Protein AF-A0A9P7YZN7-F1 (afdb_monomer_lite)

Radius of gyration: 17.31 Å; chains: 1; bounding box: 39×46×40 Å

Secondary structure (DSSP, 8-state):
-HHHHHHHHHT---------HHHHHHHHHHHS-TTS---TT----EEE-STT-EEE--HHHHHHHHHHHS-GGGTPPP-TTTT---SS-S----TTT--SSTHHHHHHHHHHTHHHHHHHHHHHTTT-SPPHHHHHHHHHHHHHHHH-HHHHHHHHHHH-HHHHHHHHHHHT-

Sequence (173 aa):
MGIHRALNFKGILYEPVKLSFPGMKPKCEELLDMAAPCADDTVPIIEFLGVNYKALNDLPAILNLFNARFTQNDGFRDLPGVGRSCAAECDRNDITELKGGEEAKVLEGLGSNREPLKQHMASEDDTEEPTYIDFRDAGMVKRIETSSAEKYKVLMDLYGDDIITELMQNVDK

pLDDT: mean 74.48, std 13.94, range [37.91, 93.38]

Structure (mmCIF, N/CA/C/O backbone):
data_AF-A0A9P7YZN7-F1
#
_entry.id   AF-A0A9P7YZN7-F1
#
loop_
_atom_site.group_PDB
_atom_site.id
_atom_site.type_symbol
_atom_site.label_atom_id
_atom_site.label_alt_id
_atom_site.label_comp_id
_atom_site.label_asym_id
_atom_site.label_entity_id
_atom_site.label_seq_id
_atom_site.pdbx_PDB_ins_code
_atom_site.Cartn_x
_atom_site.Cartn_y
_atom_site.Cartn_z
_atom_site.occupancy
_atom_site.B_iso_or_equiv
_atom_site.auth_seq_id
_atom_site.auth_comp_id
_atom_site.auth_asym_id
_atom_site.auth_atom_id
_atom_site.pdbx_PDB_model_num
ATOM 1 N N . MET A 1 1 ? 5.813 0.851 1.480 1.00 54.69 1 MET A N 1
ATOM 2 C CA . MET A 1 1 ? 5.347 0.496 2.843 1.00 54.69 1 MET A CA 1
ATOM 3 C C . MET A 1 1 ? 3.838 0.232 2.901 1.00 54.69 1 MET A C 1
ATOM 5 O O . MET A 1 1 ? 3.459 -0.757 3.513 1.00 54.69 1 MET A O 1
ATOM 9 N N . GLY A 1 2 ? 2.989 1.018 2.221 1.00 69.88 2 GLY A N 1
ATOM 10 C CA . GLY A 1 2 ? 1.526 0.819 2.244 1.00 69.88 2 GLY A CA 1
ATOM 11 C C . GLY A 1 2 ? 1.019 -0.543 1.741 1.00 69.88 2 GLY A C 1
ATOM 12 O O . GLY A 1 2 ? 0.110 -1.106 2.336 1.00 69.88 2 GLY A O 1
ATOM 13 N N . ILE A 1 3 ? 1.651 -1.143 0.721 1.00 80.56 3 ILE A N 1
ATOM 14 C CA . ILE A 1 3 ? 1.244 -2.470 0.208 1.00 80.56 3 ILE A CA 1
ATOM 15 C C . ILE A 1 3 ? 1.351 -3.584 1.259 1.00 80.56 3 ILE A C 1
ATOM 17 O O . ILE A 1 3 ? 0.452 -4.413 1.345 1.00 80.56 3 ILE A O 1
ATOM 21 N N . HIS A 1 4 ? 2.414 -3.612 2.071 1.00 83.88 4 HIS A N 1
ATOM 22 C CA . HIS A 1 4 ? 2.562 -4.642 3.108 1.00 83.88 4 HIS A CA 1
ATOM 23 C C . HIS A 1 4 ? 1.434 -4.570 4.137 1.00 83.88 4 HIS A C 1
ATOM 25 O O . HIS A 1 4 ? 0.909 -5.601 4.545 1.00 83.88 4 HIS A O 1
ATOM 31 N N . ARG A 1 5 ? 1.035 -3.351 4.521 1.00 83.00 5 ARG A N 1
ATOM 32 C CA . ARG A 1 5 ? -0.088 -3.139 5.438 1.00 83.00 5 ARG A CA 1
ATOM 33 C C . ARG A 1 5 ? -1.411 -3.581 4.809 1.00 83.00 5 ARG A C 1
ATOM 35 O O . ARG A 1 5 ? -2.154 -4.304 5.456 1.00 83.00 5 ARG A O 1
ATOM 42 N N . ALA A 1 6 ? -1.646 -3.259 3.535 1.00 84.19 6 ALA A N 1
ATOM 43 C CA . ALA A 1 6 ? -2.837 -3.708 2.810 1.00 84.19 6 ALA A CA 1
ATOM 44 C C . ALA A 1 6 ? -2.929 -5.246 2.700 1.00 84.19 6 ALA A C 1
ATOM 46 O O . ALA A 1 6 ? -3.999 -5.817 2.903 1.00 84.19 6 ALA A O 1
ATOM 47 N N . LEU A 1 7 ? -1.809 -5.926 2.427 1.00 89.00 7 LEU A N 1
ATOM 48 C CA . LEU A 1 7 ? -1.736 -7.393 2.409 1.00 89.00 7 LEU A CA 1
ATOM 49 C C . LEU A 1 7 ? -2.057 -7.993 3.785 1.00 89.00 7 LEU A C 1
ATOM 51 O O . LEU A 1 7 ? -2.879 -8.903 3.876 1.00 89.00 7 LEU A O 1
ATOM 55 N N . ASN A 1 8 ? -1.449 -7.450 4.846 1.00 89.31 8 ASN A N 1
ATOM 56 C CA . ASN A 1 8 ? -1.692 -7.889 6.220 1.00 89.31 8 ASN A CA 1
ATOM 57 C C . ASN A 1 8 ? -3.160 -7.690 6.625 1.00 89.31 8 ASN A C 1
ATOM 59 O O . ASN A 1 8 ? -3.766 -8.615 7.156 1.00 89.31 8 ASN A O 1
ATOM 63 N N . PHE A 1 9 ? -3.741 -6.522 6.333 1.00 87.56 9 PHE A N 1
ATOM 64 C CA . PHE A 1 9 ? -5.131 -6.204 6.661 1.00 87.56 9 PHE A CA 1
ATOM 65 C C . PHE A 1 9 ? -6.118 -7.155 5.982 1.00 87.56 9 PHE A C 1
ATOM 67 O O . PHE A 1 9 ? -7.012 -7.690 6.634 1.00 87.56 9 PHE A O 1
ATOM 74 N N . LYS A 1 10 ? -5.929 -7.435 4.685 1.00 90.12 10 LYS A N 1
ATOM 75 C CA . LYS A 1 10 ? -6.767 -8.415 3.983 1.00 90.12 10 LYS A CA 1
ATOM 76 C C . LYS A 1 10 ? -6.552 -9.849 4.481 1.00 90.12 10 LYS A C 1
ATOM 78 O O . LYS A 1 10 ? -7.393 -10.694 4.193 1.00 90.12 10 LYS A O 1
ATOM 83 N N . GLY A 1 11 ? -5.463 -10.132 5.201 1.00 90.19 11 GLY A N 1
ATOM 84 C CA . GLY A 1 11 ? -5.079 -11.482 5.621 1.00 90.19 11 GLY A CA 1
ATOM 85 C C . GLY A 1 11 ? -4.457 -12.311 4.493 1.00 90.19 11 GLY A C 1
ATOM 86 O O . GLY A 1 11 ? -4.528 -13.538 4.511 1.00 90.19 11 GLY A O 1
ATOM 87 N N . ILE A 1 12 ? -3.872 -11.659 3.485 1.00 91.56 12 ILE A N 1
ATOM 88 C CA . ILE A 1 12 ? -3.247 -12.333 2.343 1.00 91.56 12 ILE A CA 1
ATOM 89 C C . ILE A 1 12 ? -1.843 -12.788 2.746 1.00 91.56 12 ILE A C 1
ATOM 91 O O . ILE A 1 12 ? -1.033 -11.987 3.208 1.00 91.56 12 ILE A O 1
ATOM 95 N N . LEU A 1 13 ? -1.532 -14.067 2.532 1.00 91.56 13 LEU A N 1
ATOM 96 C CA . LEU A 1 13 ? -0.179 -14.592 2.712 1.00 91.56 13 LEU A CA 1
ATOM 97 C C . LEU A 1 13 ? 0.723 -14.146 1.558 1.00 91.56 13 LEU A C 1
ATOM 99 O O . LEU A 1 13 ? 0.352 -14.256 0.390 1.00 91.56 13 LEU A O 1
ATOM 103 N N . TYR A 1 14 ? 1.922 -13.675 1.883 1.00 93.06 14 TYR A N 1
ATOM 104 C CA . TYR A 1 14 ? 2.919 -13.257 0.903 1.00 93.06 14 TYR A CA 1
ATOM 105 C C . TYR A 1 14 ? 4.332 -13.519 1.415 1.00 93.06 14 TYR A C 1
ATOM 107 O O . TYR A 1 14 ? 4.572 -13.612 2.620 1.00 93.06 14 TYR A O 1
ATOM 115 N N . GLU A 1 15 ? 5.276 -13.577 0.481 1.00 93.38 15 GLU A N 1
ATOM 116 C CA . GLU A 1 15 ? 6.702 -13.664 0.769 1.00 93.38 15 GLU A CA 1
ATOM 117 C C . GLU A 1 15 ? 7.406 -12.386 0.282 1.00 93.38 15 GLU A C 1
ATOM 119 O O . GLU A 1 15 ? 7.384 -12.088 -0.915 1.00 93.38 15 GLU A O 1
ATOM 124 N N . PRO A 1 16 ? 8.010 -11.583 1.177 1.00 90.56 16 PRO A N 1
ATOM 125 C CA . PRO A 1 16 ? 8.740 -10.391 0.768 1.00 90.56 16 PRO A CA 1
ATOM 126 C C . PRO A 1 16 ? 10.117 -10.750 0.191 1.00 90.56 16 PRO A C 1
ATOM 128 O O . PRO A 1 16 ? 11.016 -11.175 0.917 1.00 90.56 16 PRO A O 1
ATOM 131 N N . VAL A 1 17 ? 10.321 -10.473 -1.098 1.00 89.81 17 VAL A N 1
ATOM 132 C CA . VAL A 1 17 ? 11.630 -10.589 -1.757 1.00 89.81 17 VAL A CA 1
ATOM 133 C C . VAL A 1 17 ? 12.316 -9.226 -1.777 1.00 89.81 17 VAL A C 1
ATOM 135 O O . VAL A 1 17 ? 11.805 -8.255 -2.332 1.00 89.81 17 VAL A O 1
ATOM 138 N N . LYS A 1 18 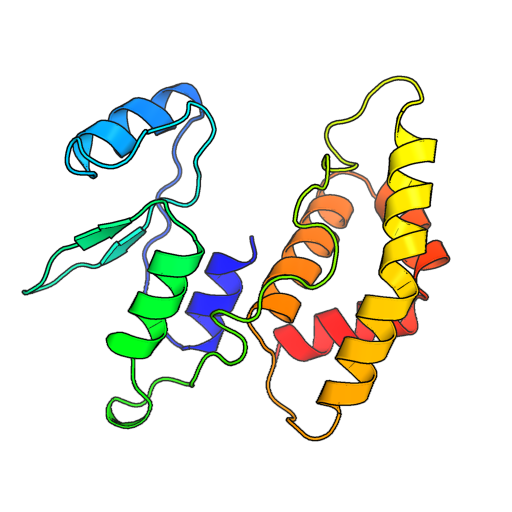? 13.499 -9.139 -1.161 1.00 87.12 18 LYS A N 1
ATOM 139 C CA . LYS A 1 18 ? 14.313 -7.918 -1.180 1.00 87.12 18 LYS A CA 1
ATOM 140 C C . LYS A 1 18 ? 15.160 -7.882 -2.446 1.00 87.12 18 LYS A C 1
ATOM 142 O O . LYS A 1 18 ? 15.984 -8.767 -2.659 1.00 87.12 18 LYS A O 1
ATOM 147 N N . LEU A 1 19 ? 15.000 -6.827 -3.238 1.00 82.75 19 LEU A N 1
ATOM 148 C CA . LEU A 1 19 ? 15.822 -6.556 -4.414 1.00 82.75 19 LEU A CA 1
ATOM 149 C C . LEU A 1 19 ? 16.757 -5.380 -4.137 1.00 82.75 19 LEU A C 1
ATOM 151 O O . LEU A 1 19 ? 16.380 -4.407 -3.483 1.00 82.75 19 LEU A O 1
ATOM 155 N N . SER A 1 20 ? 17.989 -5.469 -4.634 1.00 84.75 20 SER A N 1
ATOM 156 C CA . SER A 1 20 ? 18.873 -4.307 -4.703 1.00 84.75 20 SER A CA 1
ATOM 157 C C . SER A 1 20 ? 18.387 -3.366 -5.808 1.00 84.75 20 SER A C 1
ATOM 159 O O . SER A 1 20 ? 17.806 -3.834 -6.783 1.00 84.75 20 SER A O 1
ATOM 161 N N . PHE A 1 21 ? 18.661 -2.061 -5.700 1.00 80.62 21 PHE A N 1
ATOM 162 C CA . PHE A 1 21 ? 18.318 -1.094 -6.756 1.00 80.62 21 PHE A CA 1
ATOM 163 C C . PHE A 1 21 ? 18.780 -1.541 -8.158 1.00 80.62 21 PHE A C 1
ATOM 165 O O . PHE A 1 21 ? 17.944 -1.581 -9.057 1.00 80.62 21 PHE A O 1
ATOM 172 N N . PRO A 1 22 ? 20.033 -2.009 -8.363 1.00 84.50 22 PRO A N 1
ATOM 173 C CA . PRO A 1 22 ? 20.455 -2.518 -9.672 1.00 84.50 22 PRO A CA 1
ATOM 174 C C . PRO A 1 22 ? 19.698 -3.772 -10.138 1.00 84.50 22 PRO A C 1
ATOM 176 O O . PRO A 1 22 ? 19.661 -4.055 -11.330 1.00 84.50 22 PRO A O 1
ATOM 179 N N . GLY A 1 23 ? 19.128 -4.543 -9.209 1.00 84.19 23 GLY A N 1
ATOM 180 C CA . GLY A 1 23 ? 18.367 -5.758 -9.494 1.00 84.19 23 GLY A CA 1
ATOM 181 C C . GLY A 1 23 ? 16.872 -5.532 -9.728 1.00 84.19 23 GLY A C 1
ATOM 182 O O . GLY A 1 23 ? 16.200 -6.469 -10.150 1.00 84.19 23 GLY A O 1
ATOM 183 N N . MET A 1 24 ? 16.340 -4.326 -9.484 1.00 84.69 24 MET A N 1
ATOM 184 C CA . MET A 1 24 ? 14.906 -4.040 -9.637 1.00 84.69 24 MET A CA 1
ATOM 185 C C . MET A 1 24 ? 14.467 -4.120 -11.097 1.00 84.69 24 MET A C 1
ATOM 187 O O . MET A 1 24 ? 13.564 -4.888 -11.417 1.00 84.69 24 MET A O 1
ATOM 191 N N . LYS A 1 25 ? 15.132 -3.379 -11.989 1.00 83.06 25 LYS A N 1
ATOM 192 C CA . LYS A 1 25 ? 14.780 -3.349 -13.413 1.00 83.06 25 LYS A CA 1
ATOM 193 C C . LYS A 1 25 ? 14.901 -4.720 -14.089 1.00 83.06 25 LYS A C 1
ATOM 195 O O . LYS A 1 25 ? 13.908 -5.139 -14.675 1.00 83.06 25 LYS A O 1
ATOM 200 N N . PRO A 1 26 ? 16.019 -5.468 -13.959 1.00 87.06 26 PRO A N 1
ATOM 201 C CA . PRO A 1 26 ? 16.106 -6.800 -14.552 1.00 87.06 26 PRO A CA 1
ATOM 202 C C . PRO A 1 26 ? 14.996 -7.732 -14.064 1.00 87.06 26 PRO A C 1
ATOM 204 O O . PRO A 1 26 ? 14.437 -8.484 -14.853 1.00 87.06 26 PRO A O 1
ATOM 207 N N . LYS A 1 27 ? 14.637 -7.661 -12.774 1.00 86.69 27 LYS A N 1
ATOM 208 C CA . LYS A 1 27 ? 13.561 -8.490 -12.226 1.00 86.69 27 LYS A CA 1
ATOM 209 C C . LYS A 1 27 ? 12.181 -8.046 -12.711 1.00 86.69 27 LYS A C 1
ATOM 211 O O . LYS A 1 27 ? 11.330 -8.885 -12.969 1.00 86.69 27 LYS A O 1
ATOM 216 N N . CYS A 1 28 ? 11.960 -6.744 -12.857 1.00 85.94 28 CYS A N 1
ATOM 217 C CA . CYS A 1 28 ? 10.753 -6.192 -13.461 1.00 85.94 28 CYS A CA 1
ATOM 218 C C . CYS A 1 28 ? 10.580 -6.709 -14.898 1.00 85.94 28 CYS A C 1
ATOM 220 O O . CYS A 1 28 ? 9.536 -7.264 -15.222 1.00 85.94 28 CYS A O 1
ATOM 222 N N . GLU A 1 29 ? 11.628 -6.608 -15.718 1.00 85.81 29 GLU A N 1
ATOM 223 C CA . GLU A 1 29 ? 11.634 -7.056 -17.117 1.00 85.81 29 GLU A CA 1
ATOM 224 C C . GLU A 1 29 ? 11.506 -8.582 -17.256 1.00 85.81 29 GLU A C 1
ATOM 226 O O . GLU A 1 29 ? 10.952 -9.065 -18.238 1.00 85.81 29 GLU A O 1
ATOM 231 N N . GLU A 1 30 ? 12.003 -9.350 -16.282 1.00 87.44 30 GLU A N 1
ATOM 232 C CA . GLU A 1 30 ? 11.833 -10.808 -16.226 1.00 87.44 30 GLU A CA 1
ATOM 233 C C . GLU A 1 30 ? 10.372 -11.211 -15.976 1.00 87.44 30 GLU A C 1
ATOM 235 O O . GLU A 1 30 ? 9.892 -12.188 -16.547 1.00 87.44 30 GLU A O 1
ATOM 240 N N . LEU A 1 31 ? 9.684 -10.490 -15.087 1.00 87.00 31 LEU A N 1
ATOM 241 C CA . LEU A 1 31 ? 8.365 -10.873 -14.582 1.00 87.00 31 LEU A CA 1
ATOM 242 C C . LEU A 1 31 ? 7.205 -10.286 -15.390 1.00 87.00 31 LEU A C 1
ATOM 244 O O . LEU A 1 31 ? 6.133 -10.889 -15.461 1.00 87.00 31 LEU A O 1
ATOM 248 N N . LEU A 1 32 ? 7.380 -9.086 -15.940 1.00 84.25 32 LEU A N 1
ATOM 249 C CA . LEU A 1 32 ? 6.329 -8.360 -16.645 1.00 84.25 32 LEU A CA 1
ATOM 250 C C . LEU A 1 32 ? 6.462 -8.570 -18.149 1.00 84.25 32 LEU A C 1
ATOM 252 O O . LEU A 1 32 ? 7.528 -8.375 -18.729 1.00 84.25 32 LEU A O 1
ATOM 256 N N . ASP A 1 33 ? 5.348 -8.906 -18.800 1.00 69.19 33 ASP A N 1
ATOM 257 C CA . ASP A 1 33 ? 5.278 -8.873 -20.260 1.00 69.19 33 ASP A CA 1
ATOM 258 C C . ASP A 1 33 ? 5.602 -7.459 -20.772 1.00 69.19 33 ASP A C 1
ATOM 260 O O . ASP A 1 33 ? 5.226 -6.461 -20.151 1.00 69.19 33 ASP A O 1
ATOM 264 N N . MET A 1 34 ? 6.241 -7.379 -21.948 1.00 58.22 34 MET A N 1
ATOM 265 C CA . MET A 1 34 ? 6.830 -6.176 -22.580 1.00 58.22 34 MET A CA 1
ATOM 266 C C . MET A 1 34 ? 5.896 -4.952 -22.752 1.00 58.22 34 MET A C 1
ATOM 268 O O . MET A 1 34 ? 6.306 -3.931 -23.301 1.00 58.22 34 MET A O 1
ATOM 272 N N . ALA A 1 35 ? 4.633 -5.047 -22.337 1.00 56.88 35 ALA A N 1
ATOM 273 C CA . ALA A 1 35 ? 3.632 -3.990 -22.394 1.00 56.88 35 ALA A CA 1
ATOM 274 C C . ALA A 1 35 ? 3.712 -2.984 -21.229 1.00 56.88 35 ALA A C 1
ATOM 276 O O . ALA A 1 35 ? 3.163 -1.889 -21.358 1.00 56.88 35 ALA A O 1
ATOM 277 N N . ALA A 1 36 ? 4.369 -3.320 -20.111 1.00 60.81 36 ALA A N 1
ATOM 278 C CA . ALA A 1 36 ? 4.528 -2.410 -18.975 1.00 60.81 36 ALA A CA 1
ATOM 279 C C . ALA A 1 36 ? 5.963 -1.852 -18.925 1.00 60.81 36 ALA A C 1
ATOM 281 O O . ALA A 1 36 ? 6.909 -2.635 -18.830 1.00 60.81 36 ALA A O 1
ATOM 282 N N . PRO A 1 37 ? 6.170 -0.523 -18.985 1.00 67.81 37 PRO A N 1
ATOM 283 C CA . PRO A 1 37 ? 7.505 0.038 -18.839 1.00 67.81 37 PRO A CA 1
ATOM 284 C C . PRO A 1 37 ? 8.035 -0.229 -17.426 1.00 67.81 37 PRO A C 1
ATOM 286 O O . PRO A 1 37 ? 7.434 0.169 -16.428 1.00 67.81 37 PRO A O 1
ATOM 289 N N . CYS A 1 38 ? 9.183 -0.897 -17.356 1.00 72.44 38 CYS A N 1
ATOM 290 C CA . CYS A 1 38 ? 9.971 -1.036 -16.141 1.00 72.44 38 CYS A CA 1
ATOM 291 C C . CYS A 1 38 ? 10.852 0.201 -15.983 1.00 72.44 38 CYS A C 1
ATOM 293 O O . CYS A 1 38 ? 11.890 0.322 -16.639 1.00 72.44 38 CYS A O 1
ATOM 295 N N . ALA A 1 39 ? 10.415 1.142 -15.147 1.00 66.56 39 ALA A N 1
ATOM 296 C CA . ALA A 1 39 ? 11.249 2.269 -14.764 1.00 66.56 39 ALA A CA 1
ATOM 297 C C . ALA A 1 39 ? 12.308 1.810 -13.750 1.00 66.56 39 ALA A C 1
ATOM 299 O O . ALA A 1 39 ? 12.103 0.839 -13.011 1.00 66.56 39 ALA A O 1
ATOM 300 N N . ASP A 1 40 ? 13.440 2.514 -13.715 1.00 58.72 40 ASP A N 1
ATOM 301 C CA . ASP A 1 40 ? 14.597 2.165 -12.878 1.00 58.72 40 ASP A CA 1
ATOM 302 C C . ASP A 1 40 ? 14.284 2.225 -11.359 1.00 58.72 40 ASP A C 1
ATOM 304 O O . ASP A 1 40 ? 15.073 1.757 -10.540 1.00 58.72 40 ASP A O 1
ATOM 308 N N . ASP A 1 41 ? 13.113 2.752 -10.988 1.00 60.69 41 ASP A N 1
ATOM 309 C CA . ASP A 1 41 ? 12.617 3.025 -9.638 1.00 60.69 41 ASP A CA 1
ATOM 310 C C . ASP A 1 41 ? 11.231 2.412 -9.325 1.00 60.69 41 ASP A C 1
ATOM 312 O O . ASP A 1 41 ? 10.682 2.631 -8.242 1.00 60.69 41 ASP A O 1
ATOM 316 N N . THR A 1 42 ? 10.651 1.605 -10.222 1.00 61.31 42 THR A N 1
ATOM 317 C CA . THR A 1 42 ? 9.298 1.044 -10.011 1.00 61.31 42 THR A CA 1
ATOM 318 C C . THR A 1 42 ? 9.269 -0.163 -9.070 1.00 61.31 42 THR A C 1
ATOM 320 O O . THR A 1 42 ? 9.339 -1.322 -9.477 1.00 61.31 42 THR A O 1
ATOM 323 N N . VAL A 1 43 ? 9.091 0.117 -7.781 1.00 66.62 43 VAL A 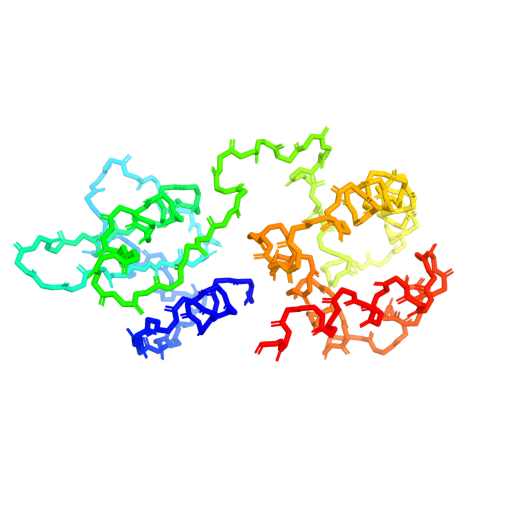N 1
ATOM 324 C CA . VAL A 1 43 ? 8.575 -0.824 -6.777 1.00 66.62 43 VAL A CA 1
ATOM 325 C C . VAL A 1 43 ? 7.260 -0.281 -6.209 1.00 66.62 43 VAL A C 1
ATOM 327 O O . VAL A 1 43 ? 7.103 0.934 -6.088 1.00 66.62 43 VAL A O 1
ATOM 330 N N . PRO A 1 44 ? 6.314 -1.138 -5.794 1.00 79.19 44 PRO A N 1
ATOM 331 C CA . PRO A 1 44 ? 6.414 -2.594 -5.664 1.00 79.19 44 PRO A CA 1
ATOM 332 C C . PRO A 1 44 ? 6.108 -3.362 -6.958 1.00 79.19 44 PRO A C 1
ATOM 334 O O . PRO A 1 44 ? 5.229 -2.982 -7.721 1.00 79.19 44 PRO A O 1
ATOM 337 N N . ILE A 1 45 ? 6.783 -4.502 -7.131 1.00 86.69 45 ILE A N 1
ATOM 338 C CA . ILE A 1 45 ? 6.414 -5.554 -8.089 1.00 86.69 45 ILE A CA 1
ATOM 339 C C . ILE A 1 45 ? 5.748 -6.668 -7.280 1.00 86.69 45 ILE A C 1
ATOM 341 O O . ILE A 1 45 ? 6.304 -7.097 -6.267 1.00 86.69 45 ILE A O 1
ATOM 345 N N . ILE A 1 46 ? 4.565 -7.123 -7.693 1.00 89.19 46 ILE A N 1
ATOM 346 C CA . ILE A 1 46 ? 3.849 -8.218 -7.028 1.00 89.19 46 ILE A CA 1
ATOM 347 C C . ILE A 1 46 ? 3.554 -9.329 -8.018 1.00 89.19 46 ILE A C 1
ATOM 349 O O . ILE A 1 46 ? 2.897 -9.112 -9.036 1.00 89.19 46 ILE A O 1
ATOM 353 N N . GLU A 1 47 ? 3.978 -10.533 -7.652 1.00 91.50 47 GLU A N 1
ATOM 354 C CA . GLU A 1 47 ? 3.615 -11.770 -8.325 1.00 91.50 47 GLU A CA 1
ATOM 355 C C . GLU A 1 47 ? 2.423 -12.422 -7.620 1.00 91.50 47 GLU A C 1
ATOM 357 O O . GLU A 1 47 ? 2.477 -12.790 -6.447 1.00 91.50 47 GLU A O 1
ATOM 362 N N . PHE A 1 48 ? 1.329 -12.591 -8.351 1.00 90.75 48 PHE A N 1
ATOM 363 C CA . PHE A 1 48 ? 0.154 -13.325 -7.916 1.00 90.75 48 PHE A CA 1
ATOM 364 C C . PHE A 1 48 ? 0.270 -14.765 -8.405 1.00 90.75 48 PHE A C 1
ATOM 366 O O . PHE A 1 48 ? -0.032 -15.063 -9.563 1.00 90.75 48 PHE A O 1
ATOM 373 N N . LEU A 1 49 ? 0.710 -15.653 -7.518 1.00 90.00 49 LEU A N 1
ATOM 374 C CA . LEU A 1 49 ? 0.939 -17.065 -7.822 1.00 90.00 49 LEU A CA 1
ATOM 375 C C . LEU A 1 49 ? -0.379 -17.849 -8.004 1.00 90.00 49 LEU A C 1
ATOM 377 O O . LEU A 1 49 ? -1.441 -17.431 -7.540 1.00 90.00 49 LEU A O 1
ATOM 381 N N . GLY A 1 50 ? -0.307 -19.006 -8.674 1.00 85.00 50 GLY A N 1
ATOM 382 C CA . GLY A 1 50 ? -1.430 -19.934 -8.875 1.00 85.00 50 GLY A CA 1
ATOM 383 C C . GLY A 1 50 ? -1.812 -20.152 -10.344 1.00 85.00 50 GLY A C 1
ATOM 384 O O . GLY A 1 50 ? -1.072 -19.787 -11.253 1.00 85.00 50 GLY A O 1
ATOM 385 N N . VAL A 1 51 ? -2.989 -20.750 -10.577 1.00 78.50 51 VAL A N 1
ATOM 386 C CA . VAL A 1 51 ? -3.478 -21.138 -11.923 1.00 78.50 51 VAL A CA 1
ATOM 387 C C . VAL A 1 51 ? -3.651 -19.962 -12.890 1.00 78.50 51 VAL A C 1
ATOM 389 O O . VAL A 1 51 ? -3.622 -20.155 -14.097 1.00 78.50 51 VAL A O 1
ATOM 392 N N . ASN A 1 52 ? -3.781 -18.745 -12.361 1.00 84.69 52 ASN A N 1
ATOM 393 C CA . ASN A 1 52 ? -3.845 -17.504 -13.125 1.00 84.69 52 ASN A CA 1
ATOM 394 C C . ASN A 1 52 ? -2.656 -16.617 -12.751 1.00 84.69 52 ASN A C 1
ATOM 396 O O . ASN A 1 52 ? -2.851 -15.509 -12.246 1.00 84.69 52 ASN A O 1
ATOM 400 N N . TYR A 1 53 ? -1.434 -17.126 -12.916 1.00 89.75 53 TYR A N 1
ATOM 401 C CA . TYR A 1 53 ? -0.222 -16.360 -12.631 1.00 89.75 53 TYR A CA 1
ATOM 402 C C . TYR A 1 53 ? -0.294 -14.960 -13.257 1.00 89.75 53 TYR A C 1
ATOM 404 O O . TYR A 1 53 ? -0.713 -14.806 -14.406 1.00 89.75 53 TYR A O 1
ATOM 412 N N . LYS A 1 54 ? 0.065 -13.933 -12.484 1.00 90.25 54 LYS A N 1
ATOM 413 C CA . LYS A 1 54 ? 0.128 -12.557 -12.980 1.00 90.25 54 LYS A CA 1
ATOM 414 C C . LYS A 1 54 ? 1.140 -11.747 -12.183 1.00 90.25 54 LYS A C 1
ATOM 416 O O . LYS A 1 54 ? 1.050 -11.730 -10.962 1.00 90.25 54 LYS A O 1
ATOM 421 N N . ALA A 1 55 ? 2.031 -11.036 -12.861 1.00 89.44 55 ALA A N 1
ATOM 422 C CA . ALA A 1 55 ? 2.892 -10.032 -12.247 1.00 89.44 55 ALA A CA 1
ATOM 423 C C . ALA A 1 55 ? 2.387 -8.627 -12.593 1.00 89.44 55 ALA A C 1
ATOM 425 O O . ALA A 1 55 ? 1.901 -8.396 -13.702 1.00 89.44 55 ALA A O 1
ATOM 426 N N . LEU A 1 56 ? 2.462 -7.699 -11.641 1.00 87.06 56 LEU A N 1
ATOM 427 C CA . LEU A 1 56 ? 2.090 -6.295 -11.826 1.00 87.06 56 LEU A CA 1
ATOM 428 C C . LEU A 1 56 ? 3.076 -5.379 -11.093 1.00 87.06 56 LEU A C 1
ATOM 430 O O . LEU A 1 56 ? 3.522 -5.711 -9.995 1.00 87.06 56 LEU A O 1
ATOM 434 N N . ASN A 1 57 ? 3.360 -4.214 -11.678 1.00 83.50 57 ASN A N 1
ATOM 435 C CA . ASN A 1 57 ? 4.068 -3.092 -11.042 1.00 83.50 57 ASN A CA 1
ATOM 436 C C . ASN A 1 57 ? 3.222 -1.8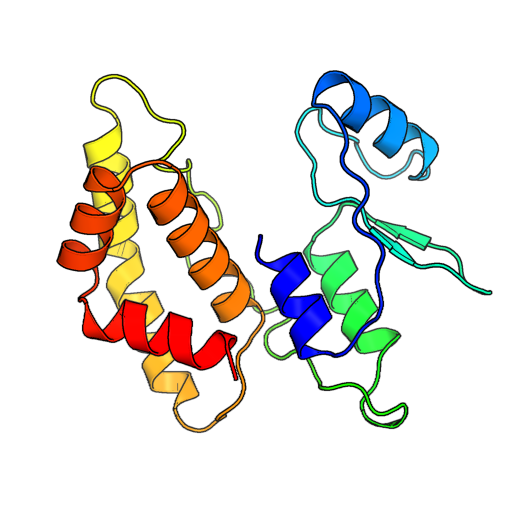05 -10.970 1.00 83.50 57 ASN A C 1
ATOM 438 O O . ASN A 1 57 ? 3.678 -0.795 -10.441 1.00 83.50 57 ASN A O 1
ATOM 442 N N . ASP A 1 58 ? 1.992 -1.835 -11.487 1.00 79.25 58 ASP A N 1
ATOM 443 C CA . ASP A 1 58 ? 1.047 -0.723 -11.410 1.00 79.25 58 ASP A CA 1
ATOM 444 C C . ASP A 1 58 ? 0.191 -0.838 -10.147 1.00 79.25 58 ASP A C 1
ATOM 446 O O . ASP A 1 58 ? -0.566 -1.796 -9.968 1.00 79.25 58 ASP A O 1
ATOM 450 N N . LEU A 1 59 ? 0.313 0.144 -9.257 1.00 78.25 59 LEU A N 1
ATOM 451 C CA . LEU A 1 59 ? -0.330 0.116 -7.949 1.00 78.25 59 LEU A CA 1
ATOM 452 C C . LEU A 1 59 ? -1.872 0.055 -8.035 1.00 78.25 59 LEU A C 1
ATOM 454 O O . LEU A 1 59 ? -2.447 -0.829 -7.396 1.00 78.25 59 LEU A O 1
ATOM 458 N N . PRO A 1 60 ? -2.572 0.898 -8.820 1.00 78.56 60 PRO A N 1
ATOM 459 C CA . PRO A 1 60 ? -4.013 0.755 -9.024 1.00 78.56 60 PRO A CA 1
ATOM 460 C C . PRO A 1 60 ? -4.425 -0.637 -9.524 1.00 78.56 60 PRO A C 1
ATOM 462 O O . PRO A 1 60 ? -5.368 -1.227 -8.990 1.00 78.56 60 PRO A O 1
ATOM 465 N N . ALA A 1 61 ? -3.724 -1.199 -10.512 1.00 81.94 61 ALA A N 1
ATOM 466 C CA . ALA A 1 61 ? -4.012 -2.536 -11.021 1.00 81.94 61 ALA A CA 1
ATOM 467 C C . ALA A 1 61 ? -3.775 -3.626 -9.966 1.00 81.94 61 ALA A C 1
ATOM 469 O O . ALA A 1 61 ? -4.578 -4.555 -9.867 1.00 81.94 61 ALA A O 1
ATOM 470 N N . ILE A 1 62 ? -2.714 -3.508 -9.161 1.00 86.88 62 ILE A N 1
ATOM 471 C CA . ILE A 1 62 ? -2.420 -4.415 -8.044 1.00 86.88 62 ILE A CA 1
ATOM 472 C C . ILE A 1 62 ? -3.579 -4.426 -7.045 1.00 86.88 62 ILE A C 1
ATOM 474 O O . ILE A 1 62 ? -4.084 -5.493 -6.698 1.00 86.88 62 ILE A O 1
ATOM 478 N N . LEU A 1 63 ? -4.025 -3.250 -6.603 1.00 85.69 63 LEU A N 1
ATOM 479 C CA . LEU A 1 63 ? -5.077 -3.127 -5.593 1.00 85.69 63 LEU A CA 1
ATOM 480 C C . LEU A 1 63 ? -6.427 -3.634 -6.103 1.00 85.69 63 LEU A C 1
ATOM 482 O O . LEU A 1 63 ? -7.125 -4.358 -5.393 1.00 85.69 63 LEU A O 1
ATOM 486 N N . ASN A 1 64 ? -6.766 -3.322 -7.357 1.00 86.12 64 ASN A N 1
ATOM 487 C CA . ASN A 1 64 ? -7.955 -3.872 -8.007 1.00 86.12 64 ASN A CA 1
ATOM 488 C C . ASN A 1 64 ? -7.894 -5.402 -8.064 1.00 86.12 64 ASN A C 1
ATOM 490 O O . ASN A 1 64 ? -8.888 -6.081 -7.802 1.00 86.12 64 ASN A O 1
ATOM 494 N N . LEU A 1 65 ? -6.719 -5.961 -8.367 1.00 89.44 65 LEU A N 1
ATOM 495 C CA . LEU A 1 65 ? -6.540 -7.405 -8.421 1.00 89.44 65 LEU A CA 1
ATOM 496 C C . LEU A 1 65 ? -6.621 -8.058 -7.035 1.00 89.44 65 LEU A C 1
ATOM 498 O O . LEU A 1 65 ? -7.111 -9.184 -6.950 1.00 89.44 65 LEU A O 1
ATOM 502 N N . PHE A 1 66 ? -6.216 -7.372 -5.958 1.00 89.94 66 PHE A N 1
ATOM 503 C CA . PHE A 1 66 ? -6.436 -7.866 -4.597 1.00 89.94 66 PHE A CA 1
ATOM 504 C C . PHE A 1 66 ? -7.919 -8.060 -4.297 1.00 89.94 66 PHE A C 1
ATOM 506 O O . PHE A 1 66 ? -8.299 -9.149 -3.878 1.00 89.94 66 PHE A O 1
ATOM 513 N N . ASN A 1 67 ? -8.762 -7.056 -4.548 1.00 88.62 67 ASN A N 1
ATOM 514 C CA . ASN A 1 67 ? -10.201 -7.179 -4.286 1.00 88.62 67 ASN A CA 1
ATOM 515 C C . ASN A 1 67 ? -10.877 -8.194 -5.212 1.00 88.62 67 ASN A C 1
ATOM 517 O O . ASN A 1 67 ? -11.771 -8.914 -4.781 1.00 88.62 67 ASN A O 1
ATOM 521 N N . ALA A 1 68 ? -10.418 -8.305 -6.461 1.00 89.88 68 ALA A N 1
ATOM 522 C CA . ALA A 1 68 ? -10.969 -9.269 -7.405 1.00 89.88 68 ALA A CA 1
ATOM 523 C C . ALA A 1 68 ? -10.610 -10.731 -7.077 1.00 89.88 68 ALA A C 1
ATOM 525 O O . ALA A 1 68 ? -11.400 -11.624 -7.372 1.00 89.88 68 ALA A O 1
ATOM 526 N N . ARG 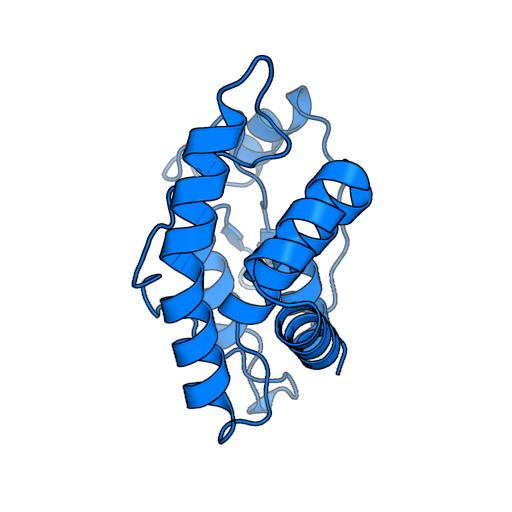A 1 69 ? -9.417 -10.998 -6.520 1.00 90.50 69 ARG A N 1
ATOM 527 C CA . ARG A 1 69 ? -8.940 -12.369 -6.240 1.00 90.50 69 ARG A CA 1
ATOM 528 C C . ARG A 1 69 ? -9.143 -12.834 -4.803 1.00 90.50 69 ARG A C 1
ATOM 530 O O . ARG A 1 69 ? -9.234 -14.035 -4.587 1.00 90.50 69 ARG A O 1
ATOM 537 N N . PHE A 1 70 ? -9.156 -11.913 -3.846 1.00 91.25 70 PHE A N 1
ATOM 538 C CA . PHE A 1 70 ? -9.247 -12.205 -2.418 1.00 91.25 70 PHE A CA 1
ATOM 539 C C . PHE A 1 70 ? -10.525 -11.569 -1.880 1.00 91.25 70 PHE A C 1
ATOM 541 O O . PHE A 1 70 ? -10.520 -10.438 -1.381 1.00 91.25 70 PHE A O 1
ATOM 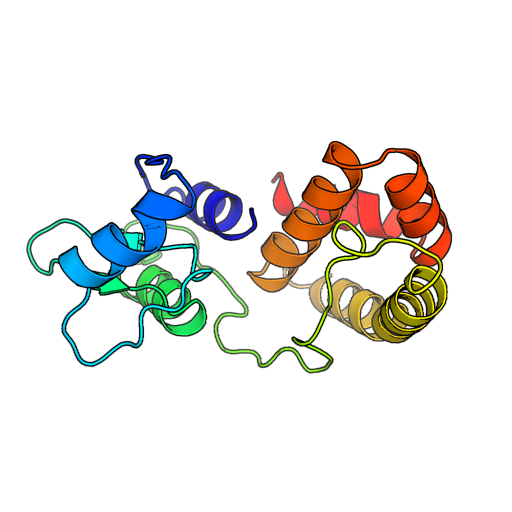548 N N . THR A 1 71 ? -11.632 -12.287 -2.071 1.00 91.19 71 THR A N 1
ATOM 549 C CA . THR A 1 71 ? -12.978 -11.777 -1.810 1.00 91.19 71 THR A CA 1
ATOM 550 C C . THR A 1 71 ? -13.445 -12.094 -0.389 1.00 91.19 71 THR A C 1
ATOM 552 O O . THR A 1 71 ? -12.940 -13.014 0.259 1.00 91.19 71 THR A O 1
ATOM 555 N N . GLN A 1 72 ? -14.470 -11.378 0.080 1.00 90.38 72 GLN A N 1
ATOM 556 C CA . GLN A 1 72 ? -15.130 -11.676 1.357 1.00 90.38 72 GLN A CA 1
ATOM 557 C C . GLN A 1 72 ? -15.759 -13.071 1.396 1.00 90.38 72 GLN A C 1
ATOM 559 O O . GLN A 1 72 ? -15.751 -13.713 2.444 1.00 90.38 72 GLN A O 1
ATOM 564 N N . ASN A 1 73 ? -16.233 -13.580 0.255 1.00 91.75 73 ASN A N 1
ATOM 565 C CA . ASN A 1 73 ? -16.778 -14.938 0.166 1.00 91.75 73 ASN A CA 1
ATOM 566 C C . ASN A 1 73 ? -15.712 -16.010 0.434 1.00 91.75 73 ASN A C 1
ATOM 568 O O . ASN A 1 73 ? -16.043 -17.096 0.901 1.00 91.75 73 ASN A O 1
ATOM 572 N N . ASP A 1 74 ? -14.443 -15.685 0.178 1.00 90.38 74 ASP A N 1
ATOM 573 C CA . ASP A 1 74 ? -13.296 -16.556 0.434 1.00 90.38 74 ASP A CA 1
ATOM 574 C C . ASP A 1 74 ? -12.664 -16.299 1.820 1.00 90.38 74 ASP A C 1
ATOM 576 O O . ASP A 1 74 ? -11.641 -16.893 2.156 1.00 90.38 74 ASP A O 1
ATOM 580 N N . GLY A 1 75 ? -13.268 -15.423 2.636 1.00 90.81 75 GLY A N 1
ATOM 581 C CA . GLY A 1 75 ? -12.834 -15.112 4.000 1.00 90.81 75 GLY A CA 1
ATOM 582 C C . GLY A 1 75 ? -11.825 -13.966 4.131 1.00 90.81 75 GLY A C 1
ATOM 583 O O . GLY A 1 75 ? -11.292 -13.762 5.221 1.00 90.81 75 GLY A O 1
ATOM 584 N N . PHE A 1 76 ? -11.559 -13.208 3.063 1.00 92.06 76 PHE A N 1
ATOM 585 C CA . PHE A 1 76 ? -10.663 -12.046 3.104 1.00 92.06 76 PHE A CA 1
ATOM 586 C C . PHE A 1 76 ? -11.435 -10.753 3.392 1.00 92.06 76 PHE A C 1
ATOM 588 O O . PHE A 1 76 ? -12.579 -10.597 2.973 1.00 92.06 76 PHE A O 1
ATOM 595 N N . ARG A 1 77 ? -10.813 -9.783 4.073 1.00 88.88 77 ARG A N 1
ATOM 596 C CA . ARG A 1 77 ? -11.438 -8.459 4.278 1.00 88.88 77 ARG A CA 1
ATOM 597 C C . ARG A 1 77 ? -11.537 -7.702 2.957 1.00 88.88 77 ARG A C 1
ATOM 599 O O . ARG A 1 77 ? -10.672 -7.882 2.099 1.00 88.88 77 ARG A O 1
ATOM 606 N N . ASP A 1 78 ? -12.544 -6.850 2.781 1.00 86.50 78 ASP A N 1
ATOM 607 C CA . ASP A 1 78 ? -12.574 -5.944 1.626 1.00 86.50 78 ASP A CA 1
ATOM 608 C C . ASP A 1 78 ? -11.532 -4.830 1.801 1.00 86.50 78 ASP A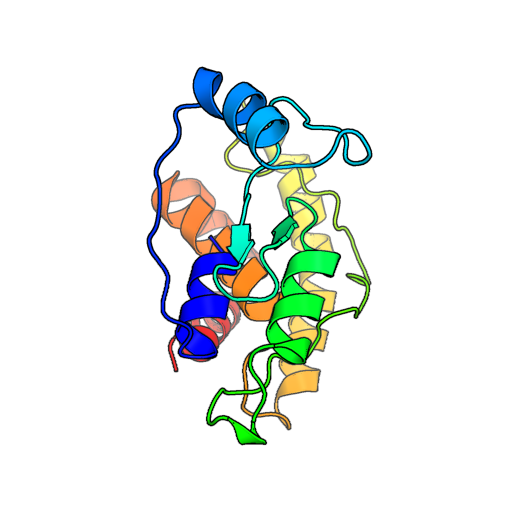 C 1
ATOM 610 O O . ASP A 1 78 ? -11.181 -4.501 2.925 1.00 86.50 78 ASP A O 1
ATOM 614 N N . LEU A 1 79 ? -10.983 -4.289 0.710 1.00 83.62 79 LEU A N 1
ATOM 615 C CA . LEU A 1 79 ? -10.088 -3.128 0.787 1.00 83.62 79 LEU A CA 1
ATOM 616 C C . LEU A 1 79 ? -10.788 -1.922 0.154 1.00 83.62 79 LEU A C 1
ATOM 618 O O . LEU A 1 79 ? -10.755 -1.783 -1.074 1.00 83.62 79 LEU A O 1
ATOM 622 N N . PRO A 1 80 ? -11.420 -1.054 0.956 1.00 78.12 80 PRO A N 1
ATOM 623 C CA . PRO A 1 80 ? -12.152 0.085 0.435 1.00 78.12 80 PRO A CA 1
ATOM 624 C C . PRO A 1 80 ? -11.217 1.167 -0.124 1.00 78.12 80 PRO A C 1
ATOM 626 O O . PRO A 1 80 ? -10.028 1.261 0.195 1.00 78.12 80 PRO A O 1
ATOM 629 N N . GLY A 1 81 ? -11.771 2.005 -1.003 1.00 69.81 81 GLY A N 1
ATOM 630 C CA . GLY A 1 81 ? -11.066 3.164 -1.566 1.00 69.81 81 GLY A CA 1
ATOM 631 C C . GLY A 1 81 ? -10.166 2.869 -2.770 1.00 69.81 81 GLY A C 1
ATOM 632 O O . GLY A 1 81 ? -9.578 3.796 -3.326 1.00 69.81 81 GLY A O 1
ATOM 633 N N . VAL A 1 82 ? -10.097 1.617 -3.231 1.00 66.69 82 VAL A N 1
ATOM 634 C CA . VAL A 1 82 ? -9.392 1.254 -4.468 1.00 66.69 82 VAL A CA 1
ATOM 635 C C . VAL A 1 82 ? -10.073 1.928 -5.667 1.00 66.69 82 VAL A C 1
ATOM 637 O O . VAL A 1 82 ? -11.246 1.695 -5.939 1.00 66.69 82 VAL A O 1
ATOM 640 N N . GLY A 1 83 ? -9.345 2.801 -6.369 1.00 57.00 83 GLY A N 1
ATOM 641 C CA . GLY A 1 83 ? -9.860 3.548 -7.524 1.00 57.00 83 GLY A CA 1
ATOM 642 C C . GLY A 1 83 ? -10.466 4.919 -7.204 1.00 57.00 83 GLY A C 1
ATOM 643 O O . GLY A 1 83 ? -10.783 5.655 -8.139 1.00 57.00 83 GLY A O 1
ATOM 644 N N . ARG A 1 84 ? -10.562 5.324 -5.925 1.00 57.94 84 ARG A N 1
ATOM 645 C CA . ARG A 1 84 ? -10.724 6.751 -5.610 1.00 57.94 84 ARG A CA 1
ATOM 646 C C . ARG A 1 84 ? -9.440 7.448 -6.069 1.00 57.94 84 ARG A C 1
ATOM 648 O O . ARG A 1 84 ? -8.358 7.134 -5.577 1.00 57.94 84 ARG A O 1
ATOM 655 N N . SER A 1 85 ? -9.536 8.349 -7.048 1.00 47.41 85 SER A N 1
ATOM 656 C CA . SER A 1 85 ? -8.412 9.221 -7.397 1.00 47.41 85 SER A CA 1
ATOM 657 C C . SER A 1 85 ? -8.010 9.978 -6.137 1.00 47.41 85 SER A C 1
ATOM 659 O O . SER A 1 85 ? -8.894 10.537 -5.485 1.00 47.41 85 SER A O 1
ATOM 661 N N . CYS A 1 86 ? -6.722 10.024 -5.791 1.00 48.69 86 CYS A N 1
ATOM 662 C CA . CYS A 1 86 ? -6.254 10.986 -4.798 1.00 48.69 86 CYS A CA 1
ATOM 663 C C . CYS A 1 86 ? -6.725 12.367 -5.257 1.00 48.69 86 CYS A C 1
ATOM 665 O O . CYS A 1 86 ? -6.253 12.869 -6.275 1.00 48.69 86 CYS A O 1
ATOM 667 N N . ALA A 1 87 ? -7.714 12.939 -4.570 1.00 37.91 87 ALA A N 1
ATOM 668 C CA . ALA A 1 87 ? -8.340 14.187 -4.995 1.00 37.91 87 ALA A CA 1
ATOM 669 C C . ALA A 1 87 ? -7.400 15.398 -4.835 1.00 37.91 87 ALA A C 1
ATOM 671 O O . ALA A 1 87 ? -7.709 16.481 -5.320 1.00 37.91 87 ALA A O 1
ATOM 672 N N . ALA A 1 88 ? -6.226 15.208 -4.235 1.00 40.06 88 ALA A N 1
ATOM 673 C CA . ALA A 1 88 ? -5.114 16.136 -4.287 1.00 40.06 88 ALA A CA 1
ATOM 674 C C . ALA A 1 88 ? -3.800 15.339 -4.242 1.00 40.06 88 ALA A C 1
ATOM 676 O O . ALA A 1 88 ? -3.605 14.490 -3.375 1.00 40.06 88 ALA A O 1
ATOM 677 N N . GLU A 1 89 ? -2.939 15.595 -5.226 1.00 44.25 89 GLU A N 1
ATOM 678 C CA . GLU A 1 89 ? -1.484 15.418 -5.155 1.00 44.25 89 GLU A CA 1
ATOM 679 C C . GLU A 1 89 ? -0.960 13.997 -4.859 1.00 44.25 89 GLU A C 1
ATOM 681 O O . GLU A 1 89 ? -0.322 13.718 -3.847 1.00 44.25 89 GLU A O 1
ATOM 686 N N . CYS A 1 90 ? -1.090 13.115 -5.857 1.00 43.59 90 CYS A N 1
ATOM 687 C CA . CYS A 1 90 ? -0.163 11.987 -6.049 1.00 43.59 90 CYS A CA 1
ATOM 688 C C . CYS A 1 90 ? 1.278 12.427 -6.379 1.00 43.59 90 CYS A C 1
ATOM 690 O O . CYS A 1 90 ? 2.130 11.570 -6.598 1.00 43.59 90 CYS A O 1
ATOM 692 N N . ASP A 1 91 ? 1.550 13.730 -6.448 1.00 42.34 91 ASP A N 1
ATOM 693 C CA . ASP A 1 91 ? 2.856 14.278 -6.787 1.00 42.34 91 ASP A CA 1
ATOM 694 C C . ASP A 1 91 ? 3.517 14.797 -5.505 1.00 42.34 91 ASP A C 1
ATOM 696 O O . ASP A 1 91 ? 3.391 15.961 -5.128 1.00 42.34 91 ASP A O 1
ATOM 700 N N . ARG A 1 92 ? 4.158 13.898 -4.753 1.00 46.66 92 ARG A N 1
ATOM 701 C CA . ARG A 1 92 ? 4.934 14.267 -3.564 1.00 46.66 92 ARG A CA 1
ATOM 702 C C . ARG A 1 92 ? 6.359 13.774 -3.723 1.00 46.66 92 ARG A C 1
ATOM 704 O O . ARG A 1 92 ? 6.648 12.599 -3.514 1.00 46.66 92 ARG A O 1
ATOM 711 N N . ASN A 1 93 ? 7.249 14.723 -4.003 1.00 45.78 93 ASN A N 1
ATOM 712 C CA . ASN A 1 93 ? 8.648 14.617 -3.616 1.00 45.78 93 ASN A CA 1
ATOM 713 C C . ASN A 1 93 ? 8.700 14.234 -2.131 1.00 45.78 93 ASN A C 1
ATOM 715 O O . ASN A 1 93 ? 8.158 14.939 -1.273 1.00 45.78 93 ASN A O 1
ATOM 719 N N . ASP A 1 94 ? 9.305 13.089 -1.834 1.00 52.81 94 ASP A N 1
ATOM 720 C CA . ASP A 1 94 ? 9.434 12.594 -0.474 1.00 52.81 94 ASP A CA 1
ATOM 721 C C . ASP A 1 94 ? 10.337 13.552 0.321 1.00 52.81 94 ASP A C 1
ATOM 723 O O . ASP A 1 94 ? 11.463 13.850 -0.082 1.00 52.81 94 ASP A O 1
ATOM 727 N N . ILE A 1 95 ? 9.866 14.045 1.473 1.00 52.28 95 ILE A N 1
ATOM 728 C CA . ILE A 1 95 ? 10.658 14.924 2.351 1.00 52.28 95 ILE A CA 1
ATOM 729 C C . ILE A 1 95 ? 11.977 14.258 2.785 1.00 52.28 95 ILE A C 1
ATOM 731 O O . ILE A 1 95 ? 12.920 14.940 3.194 1.00 52.28 95 ILE A O 1
ATOM 735 N N . THR A 1 96 ? 12.071 12.927 2.694 1.00 49.69 96 THR A N 1
ATOM 736 C CA . THR A 1 96 ? 13.291 12.163 2.979 1.00 49.69 96 THR A CA 1
ATOM 737 C C . THR A 1 96 ? 14.364 12.272 1.889 1.00 49.69 96 THR A C 1
ATOM 739 O O . THR A 1 96 ? 15.531 12.020 2.187 1.00 49.69 96 THR A O 1
ATOM 742 N N . GLU A 1 97 ? 14.022 12.704 0.671 1.00 50.84 97 GLU A N 1
ATOM 743 C CA . GLU A 1 97 ? 14.930 12.718 -0.490 1.00 50.84 97 GLU A CA 1
ATOM 744 C C . GLU A 1 97 ? 15.546 14.100 -0.777 1.00 50.84 97 GLU A C 1
ATOM 746 O O . GLU A 1 97 ? 16.530 14.207 -1.511 1.00 50.84 97 GLU A O 1
ATOM 751 N N . LEU A 1 98 ? 15.045 15.159 -0.135 1.00 52.59 98 LEU A N 1
ATOM 752 C CA . LEU A 1 98 ? 15.527 16.525 -0.345 1.00 52.59 98 LEU A CA 1
ATOM 753 C C . LEU A 1 98 ? 16.755 16.874 0.510 1.00 52.59 98 LEU A C 1
ATOM 755 O O . LEU A 1 98 ? 16.815 16.578 1.707 1.00 52.59 98 LEU A O 1
ATOM 759 N N . LYS A 1 99 ? 17.723 17.565 -0.110 1.00 52.44 99 LYS A N 1
ATOM 760 C CA . LYS A 1 99 ? 18.910 18.154 0.535 1.00 52.44 99 LYS A CA 1
ATOM 761 C C . LYS A 1 99 ? 19.002 19.645 0.199 1.00 52.44 99 LYS A C 1
ATOM 763 O O . LYS A 1 99 ? 18.821 20.024 -0.949 1.00 52.44 99 LYS A O 1
ATOM 768 N N . GLY A 1 100 ? 19.369 20.482 1.174 1.00 51.22 100 GLY A N 1
ATOM 769 C CA . GLY A 1 100 ? 19.821 21.857 0.906 1.00 51.22 100 GLY A CA 1
ATOM 770 C C . GLY A 1 100 ? 18.739 22.941 0.780 1.00 51.22 100 GLY A C 1
ATOM 771 O O . GLY A 1 100 ? 18.955 23.905 0.055 1.00 51.22 100 GLY A O 1
ATOM 772 N N . GLY A 1 101 ? 17.613 22.831 1.497 1.00 52.84 101 GLY A N 1
ATOM 773 C CA . GLY A 1 101 ? 16.654 23.943 1.659 1.00 52.84 101 GLY A CA 1
ATOM 774 C C . GLY A 1 101 ? 15.381 23.884 0.804 1.00 52.84 101 GLY A C 1
ATOM 775 O O . GLY A 1 101 ? 14.535 24.766 0.921 1.00 52.84 101 GLY A O 1
ATOM 776 N N . GLU A 1 102 ? 15.185 22.835 0.001 1.00 59.38 102 GLU A N 1
ATOM 777 C CA . GLU A 1 102 ? 13.923 22.593 -0.730 1.00 59.38 102 GLU A CA 1
ATOM 778 C C . GLU A 1 102 ? 12.784 22.079 0.175 1.00 59.38 102 GLU A C 1
ATOM 780 O O . GLU A 1 102 ? 11.621 22.031 -0.225 1.00 59.38 102 GLU A O 1
ATOM 785 N N . GLU A 1 103 ? 13.108 21.754 1.428 1.00 62.09 103 GLU A N 1
ATOM 786 C CA . GLU A 1 103 ? 12.197 21.203 2.436 1.00 62.09 103 GLU A CA 1
ATOM 787 C C . GLU A 1 103 ? 11.025 22.141 2.746 1.00 62.09 103 GLU A C 1
ATOM 789 O O . GLU A 1 103 ? 9.911 21.671 2.946 1.00 62.09 103 GLU A O 1
ATOM 794 N N . ALA A 1 104 ? 11.235 23.461 2.711 1.00 58.81 104 ALA A N 1
ATOM 795 C CA . ALA A 1 104 ? 10.192 24.443 3.008 1.00 58.81 104 ALA A CA 1
ATOM 796 C C . ALA A 1 104 ? 9.020 24.398 2.009 1.00 58.81 104 ALA A C 1
ATOM 798 O O . ALA A 1 104 ? 7.868 24.502 2.420 1.00 58.81 104 ALA A O 1
ATOM 799 N N . LYS A 1 105 ? 9.296 24.178 0.715 1.00 59.50 105 LYS A N 1
ATOM 800 C CA . LYS A 1 105 ? 8.254 24.071 -0.325 1.00 59.50 105 LYS A CA 1
ATOM 801 C C . LYS A 1 105 ? 7.459 22.778 -0.204 1.00 59.50 105 LYS A C 1
ATOM 803 O O . LYS A 1 105 ? 6.249 22.768 -0.399 1.00 59.50 105 LYS A O 1
ATOM 808 N N . VAL A 1 106 ? 8.138 21.683 0.138 1.00 61.56 106 VAL A N 1
ATOM 809 C CA . VAL A 1 106 ? 7.458 20.413 0.399 1.00 61.56 106 VAL A CA 1
ATOM 810 C C . VAL A 1 106 ? 6.607 20.528 1.652 1.00 61.56 106 VAL A C 1
ATOM 812 O O . VAL A 1 106 ? 5.447 20.150 1.597 1.00 61.56 106 VAL A O 1
ATOM 815 N N . LEU A 1 107 ? 7.121 21.117 2.734 1.00 61.84 107 LEU A N 1
ATOM 816 C CA . LEU A 1 107 ? 6.356 21.378 3.957 1.00 61.84 107 LEU A CA 1
ATOM 817 C C . LEU A 1 107 ? 5.121 22.259 3.709 1.00 61.84 107 LEU A C 1
ATOM 819 O O . LEU A 1 107 ? 4.064 21.972 4.265 1.00 61.84 107 LEU A O 1
ATOM 823 N N . GLU A 1 108 ? 5.213 23.266 2.839 1.00 59.72 108 GLU A N 1
ATOM 824 C CA . GLU A 1 108 ? 4.071 24.086 2.403 1.00 59.72 108 GLU A CA 1
ATOM 825 C C . GLU A 1 108 ? 3.018 23.256 1.637 1.00 59.72 108 GLU A C 1
ATOM 827 O O . GLU A 1 108 ? 1.818 23.352 1.915 1.00 59.72 108 GLU A O 1
ATOM 832 N N . GLY A 1 109 ? 3.457 22.358 0.748 1.00 59.72 109 GLY A N 1
ATOM 833 C CA . GLY A 1 109 ? 2.581 21.386 0.083 1.00 59.72 109 GLY A CA 1
ATOM 834 C C . GLY A 1 109 ? 1.965 20.365 1.050 1.00 59.72 109 GLY A C 1
ATOM 835 O O . GLY A 1 109 ? 0.780 20.048 0.960 1.00 59.72 109 GLY A O 1
ATOM 836 N N . LEU A 1 110 ? 2.719 19.883 2.047 1.00 62.53 110 LEU A N 1
ATOM 837 C CA . LEU A 1 110 ? 2.181 18.986 3.080 1.00 62.53 110 LEU A CA 1
ATOM 838 C C . LEU A 1 110 ? 1.107 19.707 3.907 1.00 62.53 110 LEU A C 1
ATOM 840 O O . LEU A 1 110 ? 0.034 19.155 4.136 1.00 62.53 110 LEU A O 1
ATOM 844 N N . GLY A 1 111 ? 1.365 20.959 4.291 1.00 58.78 111 GLY A N 1
ATOM 845 C CA . GLY A 1 111 ? 0.408 21.795 5.011 1.00 58.78 111 GLY A CA 1
ATOM 846 C C . GLY A 1 111 ? -0.877 22.027 4.216 1.00 58.78 111 GLY A C 1
ATOM 847 O O . GLY A 1 111 ? -1.964 21.981 4.785 1.00 58.78 111 GLY A O 1
ATOM 848 N N . SER A 1 112 ? -0.768 22.182 2.896 1.00 58.16 112 SER A N 1
ATOM 849 C CA . SER A 1 112 ? -1.920 22.324 1.992 1.00 58.16 112 SER A CA 1
ATOM 850 C C . SER A 1 112 ? -2.767 21.044 1.903 1.00 58.16 112 SER A C 1
ATOM 852 O O . SER A 1 112 ? -3.987 21.116 1.778 1.00 58.16 112 SER A O 1
ATOM 854 N N . ASN A 1 113 ? -2.147 19.873 2.079 1.00 59.84 113 ASN A N 1
ATOM 855 C CA . ASN A 1 113 ? -2.829 18.575 2.132 1.00 59.84 113 ASN A CA 1
ATOM 856 C C . ASN A 1 113 ? -3.427 18.234 3.511 1.00 59.84 113 ASN A C 1
ATOM 858 O O . ASN A 1 113 ? -4.072 17.196 3.666 1.00 59.84 113 ASN A O 1
ATOM 862 N N . ARG A 1 114 ? -3.247 19.096 4.520 1.00 62.34 114 ARG A N 1
ATOM 863 C CA . ARG A 1 114 ? -3.788 18.891 5.873 1.00 62.34 114 ARG A CA 1
ATOM 864 C C . ARG A 1 114 ? -5.309 18.867 5.906 1.00 62.34 114 ARG A C 1
ATOM 866 O O . ARG A 1 114 ? -5.886 17.997 6.547 1.00 62.34 114 ARG A O 1
ATOM 873 N N . GLU A 1 115 ? -5.950 19.825 5.247 1.00 63.44 115 GLU A N 1
ATOM 874 C CA . GLU A 1 115 ? -7.408 19.949 5.280 1.00 63.44 115 GLU A CA 1
ATOM 875 C C . GLU A 1 115 ? -8.108 18.809 4.517 1.00 63.44 115 GLU A C 1
ATOM 877 O O . GLU A 1 115 ? -9.027 18.220 5.081 1.00 63.44 115 GLU A O 1
ATOM 882 N N . PRO A 1 116 ? -7.638 18.389 3.324 1.00 60.66 116 PRO A N 1
ATOM 883 C CA . PRO A 1 116 ? -8.123 17.167 2.684 1.00 60.66 116 PRO A CA 1
ATOM 884 C C . PRO A 1 116 ? -7.972 15.910 3.551 1.00 60.66 116 PRO A C 1
ATOM 886 O O . PRO A 1 116 ? -8.905 15.116 3.612 1.00 60.66 116 PRO A O 1
ATOM 889 N N . LEU A 1 117 ? -6.842 15.734 4.255 1.00 61.56 117 LEU A N 1
ATOM 890 C CA . LEU A 1 117 ? -6.643 14.584 5.149 1.00 61.56 117 LEU A CA 1
ATOM 891 C C . LEU A 1 117 ? -7.620 14.612 6.334 1.00 61.56 117 LEU A C 1
ATOM 893 O O . LEU A 1 117 ? -8.222 13.593 6.655 1.00 61.56 117 LEU A O 1
ATOM 897 N N . LYS A 1 118 ? -7.829 15.783 6.946 1.00 64.88 118 LYS A N 1
ATOM 898 C CA . LYS A 1 118 ? -8.826 15.959 8.011 1.00 64.88 118 LYS A CA 1
ATOM 899 C C . LYS A 1 118 ? -10.240 15.665 7.533 1.00 64.88 118 LYS A C 1
ATOM 901 O O . LYS A 1 118 ? -10.988 14.999 8.234 1.00 64.88 118 LYS A O 1
ATOM 906 N N . GLN A 1 119 ? -10.608 16.167 6.358 1.00 64.56 119 GLN A N 1
ATOM 907 C CA . GLN A 1 119 ? -11.925 15.928 5.774 1.00 64.56 119 GLN A CA 1
ATOM 908 C C . GLN A 1 119 ? -12.125 14.454 5.434 1.00 64.56 119 GLN A C 1
ATOM 910 O O . GLN A 1 119 ? -13.204 13.932 5.680 1.00 64.56 119 GLN A O 1
ATOM 915 N N . HIS A 1 120 ? -11.089 13.786 4.922 1.00 63.97 120 HIS A N 1
ATOM 916 C CA . HIS A 1 120 ? -11.093 12.345 4.681 1.00 63.97 120 HIS A CA 1
ATOM 917 C C . HIS A 1 120 ? -11.330 11.579 5.984 1.00 63.97 120 HIS A C 1
ATOM 919 O O . HIS A 1 120 ? -12.338 10.888 6.089 1.00 63.97 120 HIS A O 1
ATOM 925 N N . MET A 1 121 ? -10.496 11.796 7.006 1.00 64.12 121 MET A N 1
ATOM 926 C CA . MET A 1 121 ? -10.636 11.135 8.310 1.00 64.12 121 MET A CA 1
ATOM 927 C C . MET A 1 121 ? -12.003 11.405 8.957 1.00 64.12 121 MET A C 1
ATOM 929 O O . MET A 1 121 ? -12.669 10.470 9.382 1.00 64.12 121 MET A O 1
ATOM 933 N N . ALA A 1 122 ? -12.481 12.653 8.931 1.00 64.44 122 ALA A N 1
ATOM 934 C CA . ALA A 1 122 ? -13.799 13.017 9.457 1.00 64.44 122 ALA A CA 1
ATOM 935 C C . ALA A 1 122 ? -14.971 12.441 8.639 1.00 64.44 122 ALA A C 1
ATOM 937 O O . ALA A 1 122 ? -16.058 12.245 9.171 1.00 64.44 122 ALA A O 1
ATOM 938 N N . SER A 1 123 ? -14.786 12.195 7.338 1.00 62.09 123 SER A N 1
ATOM 939 C CA . SER A 1 123 ? -15.805 11.566 6.486 1.00 62.09 123 SER A CA 1
ATOM 940 C C . SER A 1 123 ? -15.848 10.042 6.616 1.00 62.09 123 SER A C 1
ATOM 942 O O . SER A 1 123 ? -16.838 9.429 6.221 1.00 62.09 123 SER A O 1
ATOM 944 N N . GLU A 1 124 ? -14.787 9.436 7.154 1.00 56.78 124 GLU A N 1
ATOM 945 C CA . GLU A 1 124 ? -14.651 7.987 7.334 1.00 56.78 124 GLU A CA 1
ATOM 946 C C . GLU A 1 124 ? -14.973 7.508 8.756 1.00 56.78 124 GLU A C 1
ATOM 948 O O . GLU A 1 124 ? -15.035 6.294 8.973 1.00 56.78 124 GLU A O 1
ATOM 953 N N . ASP A 1 125 ? -15.292 8.428 9.678 1.00 51.94 125 ASP A N 1
ATOM 954 C CA . ASP A 1 125 ? -15.764 8.144 11.046 1.00 51.94 125 ASP A CA 1
ATOM 955 C C . ASP A 1 125 ? -16.980 7.191 11.090 1.00 51.94 125 ASP A C 1
ATOM 957 O O . ASP A 1 125 ? -17.184 6.497 12.083 1.00 51.94 125 ASP A O 1
ATOM 961 N N . ASP A 1 126 ? -17.748 7.080 10.000 1.00 49.22 126 ASP A N 1
ATOM 962 C CA . ASP A 1 126 ? -18.898 6.168 9.895 1.00 49.22 126 ASP A CA 1
ATOM 963 C C . ASP A 1 126 ? -18.558 4.778 9.311 1.00 49.22 126 ASP A C 1
ATOM 965 O O . ASP A 1 126 ? -19.436 3.915 9.242 1.00 49.22 126 ASP A O 1
ATOM 969 N N . THR A 1 127 ? -17.320 4.532 8.856 1.00 57.22 127 THR A N 1
ATOM 970 C CA . THR A 1 127 ? -16.961 3.278 8.155 1.00 57.22 127 THR A CA 1
ATOM 971 C C . THR A 1 127 ? -16.136 2.279 8.965 1.00 57.22 127 THR A C 1
ATOM 973 O O . THR A 1 127 ? -16.040 1.139 8.524 1.00 57.22 127 THR A O 1
ATOM 976 N N . GLU A 1 128 ? -15.613 2.653 10.144 1.00 65.12 128 GLU A N 1
ATOM 977 C CA . GLU A 1 128 ? -14.762 1.878 11.089 1.00 65.12 128 GLU A CA 1
ATOM 978 C C . GLU A 1 128 ? -13.526 1.135 10.512 1.00 65.12 128 GLU A C 1
ATOM 980 O O . GLU A 1 128 ? -12.597 0.827 11.272 1.00 65.12 128 GLU A O 1
ATOM 985 N N . GLU A 1 129 ? -13.474 0.873 9.204 1.00 75.62 129 GLU A N 1
ATOM 986 C CA . GLU A 1 129 ? -12.456 0.109 8.490 1.00 75.62 129 GLU A CA 1
ATOM 987 C C . GLU A 1 129 ? -11.478 1.027 7.734 1.00 75.62 129 GLU A C 1
ATOM 989 O O . GLU A 1 129 ? -11.906 1.932 7.016 1.00 75.62 129 GLU A O 1
ATOM 994 N N . PRO A 1 130 ? -10.159 0.778 7.826 1.00 79.56 130 PRO A N 1
ATOM 995 C CA . PRO A 1 130 ? -9.160 1.540 7.085 1.00 79.56 130 PRO A CA 1
ATOM 996 C C . PRO A 1 130 ? -9.241 1.289 5.571 1.00 79.56 130 PRO A C 1
ATOM 998 O O . PRO A 1 130 ? -9.357 0.155 5.095 1.00 79.56 130 PRO A O 1
ATOM 1001 N N . THR A 1 131 ? -9.082 2.352 4.791 1.00 78.44 131 THR A N 1
ATOM 1002 C CA . THR A 1 131 ? -8.953 2.313 3.333 1.00 78.44 131 THR A CA 1
ATOM 1003 C C . THR A 1 131 ? -7.504 2.155 2.877 1.00 78.44 131 THR A C 1
ATOM 1005 O O . THR A 1 131 ? -6.540 2.298 3.633 1.00 78.44 131 THR A O 1
ATOM 1008 N N . TYR A 1 132 ? -7.306 1.913 1.574 1.00 75.00 132 TYR A N 1
ATOM 1009 C CA . TYR A 1 132 ? -5.958 1.949 0.995 1.00 75.00 132 TYR A CA 1
ATOM 1010 C C . TYR A 1 132 ? -5.239 3.296 1.206 1.00 75.00 132 TYR A C 1
ATOM 1012 O O . TYR A 1 132 ? -4.013 3.323 1.354 1.00 75.00 132 TYR A O 1
ATOM 1020 N N . ILE A 1 133 ? -5.986 4.403 1.215 1.00 73.88 133 ILE A N 1
ATOM 1021 C CA . ILE A 1 133 ? -5.436 5.748 1.414 1.00 73.88 133 ILE A CA 1
ATOM 1022 C C . ILE A 1 133 ? -4.793 5.842 2.802 1.00 73.88 133 ILE A C 1
ATOM 1024 O O . ILE A 1 133 ? -3.638 6.260 2.897 1.00 73.88 133 ILE A O 1
ATOM 1028 N N . ASP A 1 134 ? -5.458 5.312 3.829 1.00 76.62 134 ASP A N 1
ATOM 1029 C CA . ASP A 1 134 ? -4.928 5.280 5.195 1.00 76.62 134 ASP A CA 1
ATOM 1030 C C . ASP A 1 134 ? -3.628 4.473 5.274 1.00 76.62 134 ASP A C 1
ATOM 1032 O O . ASP A 1 134 ? -2.624 4.928 5.826 1.00 76.62 134 ASP A O 1
ATOM 1036 N N . PHE A 1 135 ? -3.583 3.294 4.642 1.00 81.31 135 PHE A N 1
ATOM 1037 C CA . PHE A 1 135 ? -2.369 2.470 4.612 1.00 81.31 135 PHE A CA 1
ATOM 1038 C C . PHE A 1 135 ? -1.198 3.140 3.887 1.00 81.31 135 PHE A C 1
ATOM 1040 O O . PHE A 1 135 ? -0.036 2.951 4.274 1.00 81.31 135 PHE A O 1
ATOM 1047 N N . ARG A 1 136 ? -1.472 3.894 2.818 1.00 76.88 136 ARG A N 1
ATOM 1048 C CA . ARG A 1 136 ? -0.453 4.669 2.103 1.00 76.88 136 ARG A CA 1
ATOM 1049 C C . ARG A 1 136 ? 0.086 5.785 2.993 1.00 76.88 136 ARG A C 1
ATOM 1051 O O . ARG A 1 136 ? 1.307 5.879 3.139 1.00 76.88 136 ARG A O 1
ATOM 1058 N N . ASP A 1 137 ? -0.797 6.578 3.589 1.00 75.69 137 ASP A N 1
ATOM 1059 C CA . ASP A 1 137 ? -0.424 7.750 4.382 1.00 75.69 137 ASP A CA 1
ATOM 1060 C C . ASP A 1 137 ? 0.322 7.332 5.655 1.00 75.69 137 ASP A C 1
ATOM 1062 O O . ASP A 1 137 ? 1.422 7.825 5.914 1.00 75.69 137 ASP A O 1
ATOM 1066 N N . ALA A 1 138 ? -0.153 6.296 6.351 1.00 79.38 138 ALA A N 1
ATOM 1067 C CA . ALA A 1 138 ? 0.573 5.678 7.460 1.00 79.38 138 ALA A CA 1
ATOM 1068 C C . ALA A 1 138 ? 1.947 5.128 7.031 1.00 79.38 138 ALA A C 1
ATOM 1070 O O . ALA A 1 138 ? 2.933 5.189 7.772 1.00 79.38 138 ALA A O 1
ATOM 1071 N N . GLY A 1 139 ? 2.048 4.594 5.810 1.00 77.88 139 GLY A N 1
ATOM 1072 C CA . GLY A 1 139 ? 3.313 4.156 5.227 1.00 77.88 139 GLY A CA 1
ATOM 1073 C C . GLY A 1 139 ? 4.309 5.301 5.012 1.00 77.88 139 GLY A C 1
ATOM 1074 O O . GLY A 1 139 ? 5.504 5.111 5.243 1.00 77.88 139 GLY A O 1
ATOM 1075 N N . MET A 1 140 ? 3.834 6.475 4.595 1.00 75.94 140 MET A N 1
ATOM 1076 C CA . MET A 1 140 ? 4.656 7.678 4.441 1.00 75.94 140 MET A CA 1
ATOM 1077 C C . MET A 1 140 ? 5.123 8.202 5.800 1.00 75.94 140 MET A C 1
ATOM 1079 O O . MET A 1 140 ? 6.322 8.412 5.988 1.00 75.94 140 MET A O 1
ATOM 1083 N N . VAL A 1 141 ? 4.202 8.335 6.760 1.00 79.56 141 VAL A N 1
ATOM 1084 C CA . VAL A 1 141 ? 4.503 8.737 8.144 1.00 79.56 141 VAL A CA 1
ATOM 1085 C C . VAL A 1 141 ? 5.614 7.856 8.714 1.00 79.56 141 VAL A C 1
ATOM 1087 O O . VAL A 1 141 ? 6.638 8.358 9.180 1.00 79.56 141 VAL A O 1
ATOM 1090 N N . LYS A 1 142 ? 5.476 6.531 8.582 1.00 81.94 142 LYS A N 1
ATOM 1091 C CA . LYS A 1 142 ? 6.457 5.573 9.100 1.00 81.94 142 LYS A CA 1
ATOM 1092 C C . LYS A 1 142 ? 7.806 5.633 8.376 1.00 81.94 142 LYS A C 1
ATOM 1094 O O . LYS A 1 142 ? 8.848 5.437 9.011 1.00 81.94 142 LYS A O 1
ATOM 1099 N N . ARG A 1 143 ? 7.825 5.926 7.067 1.00 74.69 143 ARG A N 1
ATOM 1100 C CA . ARG A 1 143 ? 9.073 6.157 6.314 1.00 74.69 143 ARG A CA 1
ATOM 1101 C C . ARG A 1 143 ? 9.801 7.383 6.857 1.00 74.69 143 ARG A C 1
ATOM 1103 O O . ARG A 1 143 ? 11.002 7.295 7.097 1.00 74.69 143 ARG A O 1
ATOM 1110 N N . ILE A 1 144 ? 9.091 8.484 7.100 1.00 76.56 144 ILE A N 1
ATOM 1111 C CA . ILE A 1 144 ? 9.673 9.716 7.650 1.00 76.56 144 ILE A CA 1
ATOM 1112 C C . ILE A 1 144 ? 10.196 9.473 9.066 1.00 76.56 144 ILE A C 1
ATOM 1114 O O . ILE A 1 144 ? 11.360 9.767 9.325 1.00 76.56 144 ILE A O 1
ATOM 1118 N N . GLU A 1 145 ? 9.387 8.857 9.935 1.00 83.69 145 GLU A N 1
ATOM 1119 C CA . GLU A 1 145 ? 9.764 8.480 11.306 1.00 83.69 145 GLU A CA 1
ATOM 1120 C C . GLU A 1 145 ? 11.074 7.685 11.341 1.00 83.69 145 GLU A C 1
ATOM 1122 O O . GLU A 1 145 ? 11.982 7.994 12.110 1.00 83.69 145 GLU A O 1
ATOM 1127 N N . THR A 1 146 ? 11.199 6.689 10.460 1.00 81.31 146 THR A N 1
ATOM 1128 C CA . THR A 1 146 ? 12.383 5.818 10.402 1.00 81.31 146 THR A CA 1
ATOM 1129 C C . THR A 1 146 ? 13.601 6.525 9.799 1.00 81.31 146 THR A C 1
ATOM 1131 O O . THR A 1 146 ? 14.738 6.172 10.106 1.00 81.31 146 THR A O 1
ATOM 1134 N N . SER A 1 147 ? 13.381 7.510 8.926 1.00 74.00 147 SER A N 1
ATOM 1135 C CA . SER A 1 147 ? 14.451 8.186 8.182 1.00 74.00 147 SER A CA 1
ATOM 1136 C C . SER A 1 147 ? 15.010 9.408 8.915 1.00 74.00 147 SER A C 1
ATOM 1138 O O . SER A 1 147 ? 16.192 9.712 8.774 1.00 74.00 147 SER A O 1
ATOM 1140 N N . SER A 1 148 ? 14.183 10.134 9.674 1.00 79.69 148 SER A N 1
ATOM 1141 C CA . SER A 1 148 ? 14.603 11.305 10.447 1.00 79.69 148 SER A CA 1
ATOM 1142 C C . SER A 1 148 ? 13.593 11.660 11.537 1.00 79.69 148 SER A C 1
ATOM 1144 O O . SER A 1 148 ? 12.478 12.103 11.258 1.00 79.69 148 SER A O 1
ATOM 1146 N N . ALA A 1 149 ? 14.032 11.566 12.794 1.00 83.38 149 ALA A N 1
ATOM 1147 C CA . ALA A 1 149 ? 13.240 11.986 13.949 1.00 83.38 149 ALA A CA 1
ATOM 1148 C C . ALA A 1 149 ? 12.898 13.489 13.924 1.00 83.38 149 ALA A C 1
ATOM 1150 O O . ALA A 1 149 ? 11.821 13.886 14.360 1.00 83.38 149 ALA A O 1
ATOM 1151 N N . GLU A 1 150 ? 13.790 14.329 13.389 1.00 81.56 150 GLU A N 1
ATOM 1152 C CA . GLU A 1 150 ? 13.556 15.772 13.262 1.00 81.56 150 GLU A CA 1
ATOM 1153 C C . GLU A 1 150 ? 12.427 16.062 12.268 1.00 81.56 150 GLU A C 1
ATOM 1155 O O . GLU A 1 150 ? 11.478 16.773 12.594 1.00 81.56 150 GLU A O 1
ATOM 1160 N N . LYS A 1 151 ? 12.478 15.444 11.081 1.00 77.62 151 LYS A N 1
ATOM 1161 C CA . LYS A 1 151 ? 11.440 15.606 10.050 1.00 77.62 151 LYS A CA 1
ATOM 1162 C C . LYS A 1 151 ? 10.103 15.030 10.501 1.00 77.62 151 LYS A C 1
ATOM 1164 O O . LYS A 1 151 ? 9.059 15.596 10.194 1.00 77.62 151 LYS A O 1
ATOM 1169 N N . TYR A 1 152 ? 10.138 13.934 11.253 1.00 81.56 152 TYR A N 1
ATOM 1170 C CA . TYR A 1 152 ? 8.945 13.361 11.860 1.00 81.56 152 TYR A CA 1
ATOM 1171 C C . TYR A 1 152 ? 8.288 14.327 12.840 1.00 81.56 152 TYR A C 1
ATOM 1173 O O . TYR A 1 152 ? 7.091 14.561 12.743 1.00 81.56 152 TYR A O 1
ATOM 1181 N N . LYS A 1 153 ? 9.068 14.968 13.716 1.00 83.69 153 LYS A N 1
ATOM 1182 C CA . LYS A 1 153 ? 8.533 15.974 14.637 1.00 83.69 153 LYS A CA 1
ATOM 1183 C C . LYS A 1 153 ? 7.877 17.146 13.899 1.00 83.69 153 LYS A C 1
ATOM 1185 O O . LYS A 1 153 ? 6.780 17.546 14.260 1.00 83.69 153 LYS A O 1
ATOM 1190 N N . VAL A 1 154 ? 8.504 17.649 12.834 1.00 80.62 154 VAL A N 1
ATOM 1191 C CA . VAL A 1 154 ? 7.917 18.722 12.009 1.00 80.62 154 VAL A CA 1
ATOM 1192 C C . VAL A 1 154 ? 6.590 18.285 11.377 1.00 80.62 154 VAL A C 1
ATOM 1194 O O . VAL A 1 154 ? 5.650 19.072 11.317 1.00 80.62 154 VAL A O 1
ATOM 1197 N N . LEU A 1 155 ? 6.495 17.034 10.916 1.00 77.44 155 LEU A N 1
ATOM 1198 C CA . LEU A 1 155 ? 5.255 16.476 10.375 1.00 77.44 155 LEU A CA 1
ATOM 1199 C C . LEU A 1 155 ? 4.148 16.412 11.441 1.00 77.44 155 LEU A C 1
ATOM 1201 O O . LEU A 1 155 ? 3.016 16.806 11.163 1.00 77.44 155 LEU A O 1
ATOM 1205 N N . MET A 1 156 ? 4.495 15.952 12.644 1.00 81.00 156 MET A N 1
ATOM 1206 C CA . MET A 1 156 ? 3.600 15.883 13.803 1.00 81.00 156 MET A CA 1
ATOM 1207 C C . MET A 1 156 ? 3.055 17.268 14.177 1.00 81.00 156 MET A C 1
ATOM 1209 O O . MET A 1 156 ? 1.840 17.468 14.187 1.00 81.00 156 MET A O 1
ATOM 1213 N N . ASP A 1 157 ? 3.940 18.261 14.310 1.00 82.44 157 ASP A N 1
ATOM 1214 C CA . ASP A 1 157 ? 3.571 19.650 14.613 1.00 82.44 157 ASP A CA 1
ATOM 1215 C C . ASP A 1 157 ? 2.660 20.270 13.524 1.00 82.44 157 ASP A C 1
ATOM 1217 O O . ASP A 1 157 ? 1.792 21.095 13.819 1.00 82.44 157 ASP A O 1
ATOM 1221 N N . LEU A 1 158 ? 2.843 19.885 12.254 1.00 75.12 158 LEU A N 1
ATOM 1222 C CA . LEU A 1 158 ? 2.112 20.445 11.112 1.00 75.12 158 LEU A CA 1
ATOM 1223 C C . LEU A 1 158 ? 0.672 19.929 11.007 1.00 75.12 158 LEU A C 1
ATOM 1225 O O . LEU A 1 158 ? -0.258 20.710 10.782 1.00 75.12 158 LEU A O 1
ATOM 1229 N N . TYR A 1 159 ? 0.478 18.615 11.125 1.00 70.38 159 TYR A N 1
ATOM 1230 C CA . TYR A 1 159 ? -0.846 18.006 10.992 1.00 70.38 159 TYR A CA 1
ATOM 1231 C C . TYR A 1 159 ? -1.627 18.071 12.311 1.00 70.38 159 TYR A C 1
ATOM 1233 O O . TYR A 1 159 ? -2.814 18.425 12.281 1.00 70.38 159 TYR A O 1
ATOM 1241 N N . GLY A 1 160 ? -0.938 17.884 13.439 1.00 73.50 160 GLY A N 1
ATOM 1242 C CA . GLY A 1 160 ? -1.492 17.640 14.769 1.00 73.50 160 GLY A CA 1
ATOM 1243 C C . GLY A 1 160 ? -1.151 16.219 15.228 1.00 73.50 160 GLY A C 1
ATOM 1244 O O . GLY A 1 160 ? -1.333 15.264 14.468 1.00 73.50 160 GLY A O 1
ATOM 1245 N N . ASP A 1 161 ? -0.642 16.084 16.457 1.00 72.69 161 ASP A N 1
ATOM 1246 C CA . ASP A 1 161 ? -0.228 14.796 17.035 1.00 72.69 161 ASP A CA 1
ATOM 1247 C C . ASP A 1 161 ? -1.375 13.778 17.100 1.00 72.69 161 ASP A C 1
ATOM 1249 O O . ASP A 1 161 ? -1.159 12.577 16.931 1.00 72.69 161 ASP A O 1
ATOM 1253 N N . ASP A 1 162 ? -2.591 14.263 17.340 1.00 79.69 162 ASP A N 1
ATOM 1254 C CA . ASP A 1 162 ? -3.829 13.492 17.424 1.00 79.69 162 ASP A CA 1
ATOM 1255 C C . ASP A 1 162 ? -4.155 12.792 16.101 1.00 79.69 162 ASP A C 1
ATOM 1257 O O . ASP A 1 162 ? -4.309 11.576 16.074 1.00 79.69 162 ASP A O 1
ATOM 1261 N N . ILE A 1 163 ? -4.124 13.529 14.993 1.00 76.69 163 ILE A N 1
ATOM 1262 C CA . ILE A 1 163 ? -4.475 13.034 13.655 1.00 76.69 163 ILE A CA 1
ATOM 1263 C C . ILE A 1 163 ? -3.547 11.912 13.200 1.00 76.69 163 ILE A C 1
ATOM 1265 O O . ILE A 1 163 ? -3.995 10.877 12.706 1.00 76.69 163 ILE A O 1
ATOM 1269 N N . ILE A 1 164 ? -2.236 12.092 13.366 1.00 79.38 164 ILE A N 1
ATOM 1270 C CA . ILE A 1 164 ? -1.281 11.053 12.972 1.00 79.38 164 ILE A CA 1
ATOM 1271 C C . ILE A 1 164 ? -1.404 9.846 13.905 1.00 79.38 164 ILE A C 1
ATOM 1273 O O . ILE A 1 164 ? -1.325 8.710 13.442 1.00 79.38 164 ILE A O 1
ATOM 1277 N N . THR A 1 165 ? -1.642 10.066 15.199 1.00 83.69 165 THR A N 1
ATOM 1278 C CA . THR A 1 165 ? -1.853 8.971 16.153 1.00 83.69 165 THR A CA 1
ATOM 1279 C C . THR A 1 165 ? -3.095 8.153 15.801 1.00 83.69 165 THR A C 1
ATOM 1281 O O . THR A 1 165 ? -3.013 6.927 15.749 1.00 83.69 165 THR A O 1
ATOM 1284 N N . GLU A 1 166 ? -4.217 8.807 15.506 1.00 82.69 166 GLU A N 1
ATOM 1285 C CA . GLU A 1 166 ? -5.471 8.168 15.096 1.00 82.69 166 GLU A CA 1
ATOM 1286 C C . GLU A 1 166 ? -5.312 7.389 13.789 1.00 82.69 166 GLU A C 1
ATOM 1288 O O . GLU A 1 166 ? -5.700 6.223 13.721 1.00 82.69 166 GLU A O 1
ATOM 1293 N N . LEU A 1 167 ? -4.660 7.980 12.781 1.00 81.44 167 LEU A N 1
ATOM 1294 C CA . LEU A 1 167 ? -4.346 7.303 11.521 1.00 81.44 167 LEU A CA 1
ATOM 1295 C C . LEU A 1 167 ? -3.545 6.019 11.765 1.00 81.44 167 LEU A C 1
ATOM 1297 O O . LEU A 1 167 ? -3.890 4.955 11.249 1.00 81.44 167 LEU A O 1
ATOM 1301 N N . MET A 1 168 ? -2.475 6.109 12.561 1.00 85.38 168 MET A N 1
ATOM 1302 C CA . MET A 1 168 ? -1.609 4.968 12.858 1.00 85.38 168 MET A CA 1
ATOM 1303 C C . MET A 1 168 ? -2.350 3.881 13.643 1.00 85.38 168 MET A C 1
ATOM 1305 O O . MET A 1 168 ? -2.184 2.701 13.347 1.00 85.38 168 MET A O 1
ATOM 1309 N N . GLN A 1 169 ? -3.207 4.261 14.593 1.00 84.94 169 GLN A N 1
ATOM 1310 C CA . GLN A 1 169 ? -4.055 3.319 15.322 1.00 84.94 169 GLN A CA 1
ATOM 1311 C C . GLN A 1 169 ? -5.080 2.647 14.409 1.00 84.94 169 GLN A C 1
ATOM 1313 O O . GLN A 1 169 ? -5.306 1.447 14.539 1.00 84.94 169 GLN A O 1
ATOM 1318 N N . ASN A 1 170 ? -5.678 3.387 13.473 1.00 81.81 170 ASN A N 1
ATOM 1319 C CA . ASN A 1 170 ? -6.694 2.856 12.570 1.00 81.81 170 ASN A CA 1
ATOM 1320 C C . ASN A 1 170 ? -6.139 1.752 11.658 1.00 81.81 170 ASN A C 1
ATOM 1322 O O . ASN A 1 170 ? -6.787 0.727 11.460 1.00 81.81 170 ASN A O 1
ATOM 1326 N N . VAL A 1 171 ? -4.917 1.928 11.144 1.00 82.19 171 VAL A N 1
ATOM 1327 C CA . VAL A 1 171 ? -4.275 0.948 10.250 1.00 82.19 171 VAL A CA 1
ATOM 1328 C C . VAL A 1 171 ? -3.629 -0.244 10.966 1.00 82.19 171 VAL A C 1
ATOM 1330 O O . VAL A 1 171 ? -3.173 -1.169 10.292 1.00 82.19 171 VAL A O 1
ATOM 1333 N N . ASP A 1 172 ? -3.535 -0.210 12.297 1.00 80.75 172 ASP A N 1
ATOM 1334 C CA . ASP A 1 172 ? -2.957 -1.282 13.121 1.00 80.75 172 ASP A CA 1
ATOM 1335 C C . ASP A 1 172 ? -4.035 -2.207 13.747 1.00 80.75 172 ASP A C 1
ATOM 1337 O O . ASP A 1 172 ? -3.678 -3.154 14.451 1.00 80.75 172 ASP A O 1
ATOM 1341 N N . LYS A 1 173 ? -5.331 -1.961 13.482 1.00 68.31 173 LYS A N 1
ATOM 1342 C CA . LYS A 1 173 ? -6.477 -2.802 13.899 1.00 68.31 173 LYS A CA 1
ATOM 1343 C C . LYS A 1 173 ? -6.538 -4.154 13.168 1.00 68.31 173 LYS A C 1
ATOM 1345 O O . LYS A 1 173 ? -6.837 -5.169 13.839 1.00 68.31 173 LYS A O 1
#

Foldseek 3Di:
DLVVLVCVQQVHDDDDDDDDLVRQQVVCPVQDDPPDDRDSPQDDWDWDDDPPTHIDSDPLVVLVVCPVPRDVVNVTDHAPPRPVPPPDDPPADQCLPDDDPCNVVNLVVLLVCLVVLVVVVVVCPVPLADHSVLSVVLVSLVVQVVRDVVSNVSSCVRNPVVSNVVSNVSSVD

Organism: NCBI:txid1763456